Protein AF-A0A944DYR4-F1 (afdb_monomer_lite)

Sequence (163 aa):
MTDPGNTTANAVGADRSLGQLVASATAEMSALMHDEIALAKAQLRRDVKKAGIGSGAFAAAGAVLLFSLPMLSFALAYGFQAWTDWHLSVCFLLSFAVNVAVAGLLGLIGLFFVKKAKKGKGPQKAVASAKETAAVLQNAKPHPRRPARPELPAGSREDRVPV

Structure (mmCIF, N/CA/C/O backbone):
data_AF-A0A944DYR4-F1
#
_entry.id   AF-A0A944DYR4-F1
#
loop_
_atom_site.group_PDB
_atom_site.id
_atom_site.type_symbol
_atom_site.label_atom_id
_atom_site.label_alt_id
_atom_site.label_comp_id
_atom_site.label_asym_id
_atom_site.label_entity_id
_atom_site.label_seq_id
_atom_site.pdbx_PDB_ins_code
_atom_site.Cartn_x
_atom_site.Cartn_y
_atom_site.Cartn_z
_atom_site.occupancy
_atom_site.B_iso_or_equiv
_atom_site.auth_seq_id
_atom_site.auth_comp_id
_atom_site.auth_asym_id
_atom_site.auth_atom_id
_atom_site.pdbx_PDB_model_num
ATOM 1 N N . MET A 1 1 ? -13.896 -9.755 82.750 1.00 49.91 1 MET A N 1
ATOM 2 C CA . MET A 1 1 ? -14.584 -8.621 82.103 1.00 49.91 1 MET A CA 1
ATOM 3 C C . MET A 1 1 ? -14.330 -8.765 80.610 1.00 49.91 1 MET A C 1
ATOM 5 O O . MET A 1 1 ? -13.262 -8.403 80.140 1.00 49.91 1 MET A O 1
ATOM 9 N N . THR A 1 2 ? -15.216 -9.477 79.922 1.00 57.59 2 THR A N 1
ATOM 10 C CA . THR A 1 2 ? -15.122 -9.790 78.490 1.00 57.59 2 THR A CA 1
ATOM 11 C C . THR A 1 2 ? -15.678 -8.596 77.732 1.00 57.59 2 THR A C 1
ATOM 13 O O . THR A 1 2 ? -16.788 -8.181 78.049 1.00 57.59 2 THR A O 1
ATOM 16 N N . ASP A 1 3 ? -14.929 -8.038 76.786 1.00 58.97 3 ASP A N 1
ATOM 17 C CA . ASP A 1 3 ? -15.468 -7.090 75.809 1.00 58.97 3 ASP A CA 1
ATOM 18 C C . ASP A 1 3 ? -15.956 -7.886 74.584 1.00 58.97 3 ASP A C 1
ATOM 20 O O . ASP A 1 3 ? -15.137 -8.495 73.890 1.00 58.97 3 ASP A O 1
ATOM 24 N N . PRO A 1 4 ? -17.273 -7.974 74.325 1.00 58.19 4 PRO A N 1
ATOM 25 C CA . PRO A 1 4 ? -17.829 -8.577 73.126 1.00 58.19 4 PRO A CA 1
ATOM 26 C C . PRO A 1 4 ? -18.117 -7.464 72.108 1.00 58.19 4 PRO A C 1
ATOM 28 O O . PRO A 1 4 ? -19.268 -7.136 71.839 1.00 58.19 4 PRO A O 1
ATOM 31 N N . GLY A 1 5 ? -17.062 -6.841 71.578 1.00 53.44 5 GLY A N 1
ATOM 32 C CA . GLY A 1 5 ? -17.176 -5.689 70.676 1.00 53.44 5 GLY A CA 1
ATOM 33 C C . GLY A 1 5 ? -16.933 -5.960 69.188 1.00 53.44 5 GLY A C 1
ATOM 34 O O . GLY A 1 5 ? -17.130 -5.053 68.387 1.00 53.44 5 GLY A O 1
ATOM 35 N N . ASN A 1 6 ? -16.511 -7.165 68.774 1.00 56.12 6 ASN A N 1
ATOM 36 C CA . ASN A 1 6 ? -15.995 -7.369 67.405 1.00 56.12 6 ASN A CA 1
ATOM 37 C C . ASN A 1 6 ? -16.679 -8.473 66.572 1.00 56.12 6 ASN A C 1
ATOM 39 O O . ASN A 1 6 ? -16.097 -8.998 65.625 1.00 56.12 6 ASN A O 1
ATOM 43 N N . THR A 1 7 ? -17.919 -8.850 66.885 1.00 53.69 7 THR A N 1
ATOM 44 C CA . THR A 1 7 ? -18.657 -9.869 66.102 1.00 53.69 7 THR A CA 1
ATOM 45 C C . THR A 1 7 ? -19.572 -9.270 65.022 1.00 53.69 7 THR A C 1
ATOM 47 O O . THR A 1 7 ? -20.198 -10.000 64.257 1.00 53.69 7 THR A O 1
ATOM 50 N N . THR A 1 8 ? -19.622 -7.945 64.877 1.00 50.66 8 THR A N 1
ATOM 51 C CA . THR A 1 8 ? -20.472 -7.243 63.892 1.00 50.66 8 THR A CA 1
ATOM 52 C C . THR A 1 8 ? -19.879 -7.148 62.483 1.00 50.66 8 THR A C 1
ATOM 54 O O . THR A 1 8 ? -20.486 -6.534 61.611 1.00 50.66 8 THR A O 1
ATOM 57 N N . ALA A 1 9 ? -18.752 -7.809 62.200 1.00 54.69 9 ALA A N 1
ATOM 58 C CA . ALA A 1 9 ? -18.235 -7.913 60.834 1.00 54.69 9 ALA A CA 1
ATOM 59 C C . ALA A 1 9 ? -19.002 -8.929 59.955 1.00 54.69 9 ALA A C 1
ATOM 61 O O . ALA A 1 9 ? -18.845 -8.905 58.739 1.00 54.69 9 ALA A O 1
ATOM 62 N N . ASN A 1 10 ? -19.849 -9.803 60.525 1.00 53.88 10 ASN A N 1
ATOM 63 C CA . ASN A 1 10 ? -20.469 -10.916 59.783 1.00 53.88 10 ASN A CA 1
ATOM 64 C C . ASN A 1 10 ? -21.987 -11.081 60.006 1.00 53.88 10 ASN A C 1
ATOM 66 O O . ASN A 1 10 ? -22.492 -12.197 60.050 1.00 53.88 10 ASN A O 1
ATOM 70 N N . ALA A 1 11 ? -22.737 -9.979 60.090 1.00 50.09 11 ALA A N 1
ATOM 71 C CA . ALA A 1 11 ? -24.204 -9.986 59.954 1.00 50.09 11 ALA A CA 1
ATOM 72 C C . ALA A 1 11 ? -24.672 -9.483 58.567 1.00 50.09 11 ALA A C 1
ATOM 74 O O . ALA A 1 11 ? -25.806 -9.047 58.396 1.00 50.09 11 ALA A O 1
ATOM 75 N N . VAL A 1 12 ? -23.808 -9.547 57.546 1.00 55.47 12 VAL A N 1
ATOM 76 C CA . VAL A 1 12 ? -24.086 -9.112 56.157 1.00 55.47 12 VAL A CA 1
ATOM 77 C C . VAL A 1 12 ? -24.742 -10.247 55.345 1.00 55.47 12 VAL A C 1
ATOM 79 O O . VAL A 1 12 ? -24.371 -10.519 54.210 1.00 55.47 12 VAL A O 1
ATOM 82 N N . GLY A 1 13 ? -25.694 -10.971 55.940 1.00 56.72 13 GLY A N 1
ATOM 83 C CA . GLY A 1 13 ? -26.252 -12.193 55.339 1.00 56.72 13 GLY A CA 1
ATOM 84 C C . GLY A 1 13 ? -27.765 -12.225 55.136 1.00 56.72 13 GLY A C 1
ATOM 85 O O . GLY A 1 13 ? -28.219 -12.903 54.222 1.00 56.72 13 GLY A O 1
ATOM 86 N N . ALA A 1 14 ? -28.555 -11.515 55.946 1.00 56.06 14 ALA A N 1
ATOM 87 C CA . ALA A 1 14 ? -29.979 -11.851 56.075 1.00 56.06 14 ALA A CA 1
ATOM 88 C C . ALA A 1 14 ? -30.981 -10.900 55.389 1.00 56.06 14 ALA A C 1
ATOM 90 O O . ALA A 1 14 ? -32.132 -11.288 55.252 1.00 56.06 14 ALA A O 1
ATOM 91 N N . ASP A 1 15 ? -30.586 -9.714 54.904 1.00 56.03 15 ASP A N 1
ATOM 92 C CA . ASP A 1 15 ? -31.573 -8.722 54.417 1.00 56.03 15 ASP A CA 1
ATOM 93 C C . ASP A 1 15 ? -31.085 -7.851 53.246 1.00 56.03 15 ASP A C 1
ATOM 95 O O . ASP A 1 15 ? -31.431 -6.677 53.100 1.00 56.03 15 ASP A O 1
ATOM 99 N N . ARG A 1 16 ? -30.247 -8.403 52.360 1.00 59.44 16 ARG A N 1
ATOM 100 C CA . ARG A 1 16 ? -29.961 -7.705 51.101 1.00 59.44 16 ARG A CA 1
ATOM 101 C C . ARG A 1 16 ? -31.171 -7.914 50.186 1.00 59.44 16 ARG A C 1
ATOM 103 O O . ARG A 1 16 ? -31.392 -9.016 49.691 1.00 59.44 16 ARG A O 1
ATOM 110 N N . SER A 1 17 ? -31.989 -6.873 50.011 1.00 78.94 17 SER A N 1
ATOM 111 C CA . SER A 1 17 ? -33.206 -6.968 49.196 1.00 78.94 17 SER A CA 1
ATOM 112 C C . SER A 1 17 ? -32.868 -7.438 47.775 1.00 78.94 17 SER A C 1
ATOM 114 O O . SER A 1 17 ? -31.801 -7.117 47.244 1.00 78.94 17 SER A O 1
ATOM 116 N N . LEU A 1 18 ? -33.779 -8.168 47.121 1.00 79.38 18 LEU A N 1
ATOM 117 C CA . LEU A 1 18 ? -33.603 -8.605 45.725 1.00 79.38 18 LEU A CA 1
ATOM 118 C C . LEU A 1 18 ? -33.233 -7.436 44.794 1.00 79.38 18 LEU A C 1
ATOM 120 O O . LEU A 1 18 ? -32.440 -7.604 43.870 1.00 79.38 18 LEU A O 1
ATOM 124 N N . GLY A 1 19 ? -33.742 -6.234 45.085 1.00 81.69 19 GLY A N 1
ATOM 125 C CA . GLY A 1 19 ? -33.384 -5.012 44.369 1.00 81.69 19 GLY A CA 1
ATOM 126 C C . GLY A 1 19 ? -31.909 -4.626 44.516 1.00 81.69 19 GLY A C 1
ATOM 127 O O . GLY A 1 19 ? -31.302 -4.191 43.542 1.00 81.69 19 GLY A O 1
ATOM 128 N N . GLN A 1 20 ? -31.302 -4.830 45.687 1.00 82.50 20 GLN A N 1
ATOM 129 C CA . GLN A 1 20 ? -29.877 -4.571 45.897 1.00 82.50 20 GLN A CA 1
ATOM 130 C C . GLN A 1 20 ? -28.970 -5.623 45.246 1.00 82.50 20 GLN A C 1
ATOM 132 O O . GLN A 1 20 ? -27.922 -5.242 44.731 1.00 82.50 20 GLN A O 1
ATOM 137 N N . LEU A 1 21 ? -29.361 -6.906 45.204 1.00 84.94 21 LEU A N 1
ATOM 138 C CA . LEU A 1 21 ? -28.594 -7.932 44.473 1.00 84.94 21 LEU A CA 1
ATOM 139 C C . LEU A 1 21 ? -28.621 -7.695 42.960 1.00 84.94 21 LEU A C 1
ATOM 141 O O . LEU A 1 21 ? -27.598 -7.816 42.290 1.00 84.94 21 LEU A O 1
ATOM 145 N N . VAL A 1 22 ? -29.786 -7.339 42.414 1.00 86.06 22 VAL A N 1
ATOM 146 C CA . VAL A 1 22 ? -29.912 -7.006 40.990 1.00 86.06 22 VAL A CA 1
ATOM 147 C C . VAL A 1 22 ? -29.127 -5.734 40.668 1.00 86.06 22 VAL A C 1
ATOM 149 O O . VAL A 1 22 ? -28.430 -5.690 39.654 1.00 86.06 22 VAL A O 1
ATOM 152 N N . ALA A 1 23 ? -29.171 -4.721 41.539 1.00 86.88 23 ALA A N 1
ATOM 153 C CA . ALA A 1 23 ? -28.387 -3.501 41.367 1.00 86.88 23 ALA A CA 1
ATOM 154 C C . ALA A 1 23 ? -26.873 -3.770 41.390 1.00 86.88 23 ALA A C 1
ATOM 156 O O . ALA A 1 23 ? -26.164 -3.264 40.521 1.00 86.88 23 ALA A O 1
ATOM 157 N N . SER A 1 24 ? -26.374 -4.596 42.318 1.00 85.69 24 SER A N 1
ATOM 158 C CA . SER A 1 24 ? -24.947 -4.941 42.378 1.00 85.69 24 SER A CA 1
ATOM 159 C C . SER A 1 24 ? -24.505 -5.785 41.183 1.00 85.69 24 SER A C 1
ATOM 161 O O . SER A 1 24 ? -23.488 -5.477 40.571 1.00 85.69 24 SER A O 1
ATOM 163 N N . ALA A 1 25 ? -25.299 -6.784 40.781 1.00 87.81 25 ALA A N 1
ATOM 164 C CA . ALA A 1 25 ? -24.995 -7.609 39.611 1.00 87.81 25 ALA A CA 1
ATOM 165 C C . ALA A 1 25 ? -24.974 -6.780 38.314 1.00 87.81 25 ALA A C 1
ATOM 167 O O . ALA A 1 25 ? -24.095 -6.952 37.473 1.00 87.81 25 ALA A O 1
ATOM 168 N N . THR A 1 26 ? -25.906 -5.833 38.165 1.00 88.81 26 THR A N 1
ATOM 169 C CA . THR A 1 26 ? -25.923 -4.908 37.019 1.00 88.81 26 THR A CA 1
ATOM 170 C C . THR A 1 26 ? -24.697 -3.992 37.039 1.00 88.81 26 THR A C 1
ATOM 172 O O . THR A 1 26 ? -24.092 -3.760 35.994 1.00 88.81 26 THR A O 1
ATOM 175 N N . ALA A 1 27 ? -24.287 -3.503 38.214 1.00 89.00 27 ALA A N 1
ATOM 176 C CA . ALA A 1 27 ? -23.092 -2.676 38.354 1.00 89.00 27 ALA A CA 1
ATOM 177 C C . ALA A 1 27 ? -21.806 -3.436 37.970 1.00 89.00 27 ALA A C 1
ATOM 179 O O . ALA A 1 27 ? -20.981 -2.888 37.241 1.00 89.00 27 ALA A O 1
ATOM 180 N N . GLU A 1 28 ? -21.664 -4.701 38.377 1.00 89.06 28 GLU A N 1
ATOM 181 C CA . GLU A 1 28 ? -20.527 -5.556 37.998 1.00 89.06 28 GLU A CA 1
ATOM 182 C C . GLU A 1 28 ? -20.494 -5.847 36.492 1.00 89.06 28 GLU A C 1
ATOM 184 O O . GLU A 1 28 ? -19.440 -5.731 35.865 1.00 89.06 28 GLU A O 1
ATOM 189 N N . MET A 1 29 ? -21.645 -6.131 35.871 1.00 89.44 29 MET A N 1
ATOM 190 C CA . MET A 1 29 ? -21.727 -6.276 34.410 1.00 89.44 29 MET A CA 1
ATOM 191 C C . MET A 1 29 ? -21.346 -4.981 33.684 1.00 89.44 29 MET A C 1
ATOM 193 O O . MET A 1 29 ? -20.670 -5.019 32.655 1.00 89.44 29 MET A O 1
ATOM 197 N N . SER A 1 30 ? -21.756 -3.827 34.220 1.00 91.44 30 SER A N 1
ATOM 198 C CA . SER A 1 30 ? -21.403 -2.519 33.664 1.00 91.44 30 SER A CA 1
ATOM 199 C C . SER A 1 30 ? -19.900 -2.246 33.759 1.00 91.44 30 SER A C 1
ATOM 201 O O . SER A 1 30 ? -19.330 -1.686 32.821 1.00 91.44 30 SER A O 1
ATOM 203 N N . ALA A 1 31 ? -19.260 -2.662 34.855 1.00 90.88 31 ALA A N 1
ATOM 204 C CA . ALA A 1 31 ? -17.813 -2.577 35.027 1.00 90.88 31 ALA A CA 1
ATOM 205 C C . ALA A 1 31 ? -17.076 -3.483 34.025 1.00 90.88 31 ALA A C 1
ATOM 207 O O . ALA A 1 31 ? -16.181 -3.014 33.325 1.00 90.88 31 ALA A O 1
ATOM 208 N N . LEU A 1 32 ? -17.523 -4.733 33.860 1.00 92.12 32 LEU A N 1
ATOM 209 C CA . LEU A 1 32 ? -16.936 -5.685 32.910 1.00 92.12 32 LEU A CA 1
ATOM 210 C C . LEU A 1 32 ? -17.023 -5.188 31.457 1.00 92.12 32 LEU A C 1
ATOM 212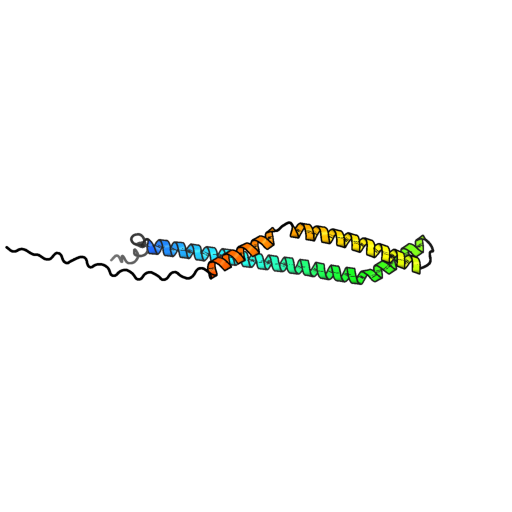 O O . LEU A 1 32 ? -16.055 -5.252 30.704 1.00 92.12 32 LEU A O 1
ATOM 216 N N . MET A 1 33 ? -18.180 -4.641 31.066 1.00 93.56 33 MET A N 1
ATOM 217 C CA . MET A 1 33 ? -18.373 -4.026 29.748 1.00 93.56 33 MET A CA 1
ATOM 218 C C . MET A 1 33 ? -17.419 -2.848 29.524 1.00 93.56 33 MET A C 1
ATOM 220 O O . MET A 1 33 ? -16.898 -2.678 28.422 1.00 93.56 33 MET A O 1
ATOM 224 N N . HIS A 1 34 ? -17.183 -2.026 30.550 1.00 94.69 34 HIS A N 1
ATOM 225 C CA . HIS A 1 34 ? -16.259 -0.899 30.445 1.00 94.69 34 HIS A CA 1
ATOM 226 C C . HIS A 1 34 ? -14.820 -1.368 30.200 1.00 94.69 34 HIS A C 1
ATOM 228 O O . HIS A 1 34 ? -14.133 -0.806 29.342 1.00 94.69 34 HIS A O 1
ATOM 234 N N . ASP A 1 35 ? -14.399 -2.429 30.888 1.00 94.44 35 ASP A N 1
ATOM 235 C CA . ASP A 1 35 ? -13.078 -3.033 30.724 1.00 94.44 35 ASP A CA 1
ATOM 236 C C . ASP A 1 35 ? -12.902 -3.676 29.345 1.00 94.44 35 ASP A C 1
ATOM 238 O O . ASP A 1 35 ? -11.884 -3.448 28.688 1.00 94.44 35 ASP A O 1
ATOM 242 N N . GLU A 1 36 ? -13.913 -4.382 28.837 1.00 92.75 36 GLU A N 1
ATOM 243 C CA . GLU A 1 36 ? -13.865 -4.983 27.500 1.00 92.75 36 GLU A CA 1
ATOM 244 C C . GLU A 1 36 ? -13.765 -3.903 26.408 1.00 92.75 36 GLU A C 1
ATOM 246 O O . GLU A 1 36 ? -12.982 -4.013 25.459 1.00 92.75 36 GLU A O 1
ATOM 251 N N . ILE A 1 37 ? -14.489 -2.789 26.571 1.00 94.12 37 ILE A N 1
ATOM 252 C CA . ILE A 1 37 ? -14.385 -1.620 25.685 1.00 94.12 37 ILE A CA 1
ATOM 253 C C . ILE A 1 37 ? -12.996 -0.979 25.792 1.00 94.12 37 ILE A C 1
ATOM 255 O O . ILE A 1 37 ? -12.427 -0.561 24.776 1.00 94.12 37 ILE A O 1
ATOM 259 N N . ALA A 1 38 ? -12.434 -0.872 26.997 1.00 94.94 38 ALA A N 1
ATOM 260 C CA . ALA A 1 38 ? -11.097 -0.326 27.207 1.00 94.94 38 ALA A CA 1
ATOM 261 C C . ALA A 1 38 ? -10.029 -1.202 26.532 1.00 94.94 38 ALA A C 1
ATOM 263 O O . ALA A 1 38 ? -9.149 -0.676 25.836 1.00 94.94 38 ALA A O 1
ATOM 264 N N . LEU A 1 39 ? -10.155 -2.525 26.643 1.00 94.50 39 LEU A N 1
ATOM 265 C CA . LEU A 1 39 ? -9.290 -3.500 25.990 1.00 94.50 39 LEU A CA 1
ATOM 266 C C . LEU A 1 39 ? -9.414 -3.423 24.464 1.00 94.50 39 LEU A C 1
ATOM 268 O O . LEU A 1 39 ? -8.403 -3.284 23.769 1.00 94.50 39 LEU A O 1
ATOM 272 N N . ALA A 1 40 ? -10.641 -3.428 23.937 1.00 93.44 40 ALA A N 1
ATOM 273 C CA . ALA A 1 40 ? -10.914 -3.304 22.508 1.00 93.44 40 ALA A CA 1
ATOM 274 C C . ALA A 1 40 ? -10.358 -1.989 21.947 1.00 93.44 40 ALA A C 1
ATOM 276 O O . ALA A 1 40 ? -9.753 -1.967 20.874 1.00 93.44 40 ALA A O 1
ATOM 277 N N . LYS A 1 41 ? -10.469 -0.885 22.697 1.00 94.56 41 LYS A N 1
ATOM 278 C CA . LYS A 1 41 ? -9.863 0.403 22.333 1.00 94.56 41 LYS A CA 1
ATOM 279 C C . LYS A 1 41 ? -8.336 0.320 22.316 1.00 94.56 41 LYS A C 1
ATOM 281 O O . LYS A 1 41 ? -7.713 0.863 21.403 1.00 94.56 41 LYS A O 1
ATOM 286 N N . ALA A 1 42 ? -7.715 -0.352 23.284 1.00 95.81 42 ALA A N 1
ATOM 287 C CA . ALA A 1 42 ? -6.269 -0.560 23.301 1.00 95.81 42 ALA A CA 1
ATOM 288 C C . ALA A 1 42 ? -5.802 -1.435 22.124 1.00 95.81 42 ALA A C 1
ATOM 290 O O . ALA A 1 42 ? -4.784 -1.136 21.495 1.00 95.81 42 ALA A O 1
ATOM 291 N N . GLN A 1 43 ? -6.552 -2.484 21.781 1.00 94.38 43 GLN A N 1
ATOM 292 C CA . GLN A 1 43 ? -6.289 -3.317 20.610 1.00 94.38 43 GLN A CA 1
ATOM 293 C C . GLN A 1 43 ? -6.432 -2.523 19.313 1.00 94.38 43 GLN A C 1
ATOM 295 O O . GLN A 1 43 ? -5.481 -2.477 18.539 1.00 94.38 43 GLN A O 1
ATOM 300 N N . LEU A 1 44 ? -7.526 -1.781 19.142 1.00 95.19 44 LEU A N 1
ATOM 301 C CA . LEU A 1 44 ? -7.734 -0.922 17.981 1.00 95.19 44 LEU A CA 1
ATOM 302 C C . LEU A 1 44 ? -6.609 0.108 17.822 1.00 95.19 44 LEU A C 1
ATOM 304 O O . LEU A 1 44 ? -6.111 0.310 16.721 1.00 95.19 44 LEU A O 1
ATOM 308 N N . ARG A 1 45 ? -6.151 0.740 18.911 1.00 95.06 45 ARG A N 1
ATOM 309 C CA . ARG A 1 45 ? -5.005 1.666 18.866 1.00 95.06 45 ARG A CA 1
ATOM 310 C C . ARG A 1 45 ? -3.722 0.973 18.405 1.00 95.06 45 ARG A C 1
ATOM 312 O O . ARG A 1 45 ? -2.972 1.555 17.622 1.00 95.06 45 ARG A O 1
ATOM 319 N N . ARG A 1 46 ? -3.462 -0.253 18.873 1.00 93.88 46 ARG A N 1
ATOM 320 C CA . ARG A 1 46 ? -2.310 -1.058 18.431 1.00 93.88 46 ARG A CA 1
ATOM 321 C C . ARG A 1 46 ? -2.427 -1.419 16.954 1.00 93.88 46 ARG A C 1
ATOM 323 O O . ARG A 1 46 ? -1.444 -1.267 16.232 1.00 93.88 46 ARG A O 1
ATOM 330 N N . ASP A 1 47 ? -3.609 -1.821 16.506 1.00 93.31 47 ASP A N 1
ATOM 331 C CA . ASP A 1 47 ? -3.871 -2.183 15.114 1.00 93.31 47 ASP A CA 1
ATOM 332 C C . ASP A 1 47 ? -3.736 -0.974 14.188 1.00 93.31 47 ASP A C 1
ATOM 334 O O . ASP A 1 47 ? -3.038 -1.056 13.183 1.00 93.31 47 ASP A O 1
ATOM 338 N N . VAL A 1 48 ? -4.286 0.184 14.567 1.00 95.31 48 VAL A N 1
ATOM 339 C CA . VAL A 1 48 ? -4.130 1.447 13.828 1.00 95.31 48 VAL A CA 1
ATOM 340 C C . VAL A 1 48 ? -2.667 1.872 13.762 1.00 95.31 48 VAL A C 1
ATOM 342 O O . VAL A 1 48 ? -2.201 2.268 12.699 1.00 95.31 48 VAL A O 1
ATOM 345 N N . LYS A 1 49 ? -1.907 1.761 14.859 1.00 95.12 49 LYS A N 1
ATOM 346 C CA . LYS A 1 49 ? -0.474 2.091 14.854 1.00 95.12 49 LYS A CA 1
ATOM 347 C C . LYS A 1 49 ? 0.308 1.170 13.917 1.00 95.12 49 LYS A C 1
ATOM 349 O O . LYS A 1 49 ? 1.111 1.653 13.123 1.00 95.12 49 LYS A O 1
ATOM 354 N N . LYS A 1 50 ? 0.069 -0.143 13.986 1.00 93.31 50 LYS A N 1
ATOM 355 C CA . LYS A 1 50 ? 0.713 -1.131 13.105 1.00 93.31 50 LYS A CA 1
ATOM 356 C C . LYS A 1 50 ? 0.342 -0.899 11.643 1.00 93.31 50 LYS A C 1
ATOM 358 O O . LYS A 1 50 ? 1.232 -0.847 10.798 1.00 93.31 50 LYS A O 1
ATOM 363 N N . ALA A 1 51 ? -0.945 -0.709 11.361 1.00 93.38 51 ALA A N 1
ATOM 364 C CA . ALA A 1 51 ? -1.442 -0.400 10.028 1.00 93.38 51 ALA A CA 1
ATOM 365 C C . ALA A 1 51 ? -0.832 0.903 9.500 1.00 93.38 51 ALA A C 1
ATOM 367 O O . ALA A 1 51 ? -0.360 0.916 8.373 1.00 93.38 51 ALA A O 1
ATOM 368 N N . GLY A 1 52 ? -0.760 1.950 10.327 1.00 93.75 52 GLY A N 1
ATOM 369 C CA . GLY A 1 52 ? -0.178 3.245 9.975 1.00 93.75 52 GLY A CA 1
ATOM 370 C C . GLY A 1 52 ? 1.309 3.164 9.631 1.00 93.75 52 GLY A C 1
ATOM 371 O O . GLY A 1 52 ? 1.726 3.700 8.606 1.00 93.75 52 GLY A O 1
ATOM 372 N N . ILE A 1 53 ? 2.104 2.446 10.434 1.00 95.00 53 ILE A N 1
ATOM 373 C CA . ILE A 1 53 ? 3.529 2.210 10.145 1.00 95.00 53 ILE A CA 1
ATOM 374 C C . ILE A 1 53 ? 3.678 1.411 8.847 1.00 95.00 53 ILE A C 1
ATOM 376 O O . ILE A 1 53 ? 4.454 1.800 7.976 1.00 95.00 53 ILE A O 1
ATOM 380 N N . GLY A 1 54 ? 2.905 0.332 8.690 1.00 91.25 54 GLY A N 1
ATOM 381 C CA . GLY A 1 54 ? 2.932 -0.498 7.487 1.00 91.25 54 GLY A CA 1
ATOM 382 C C . GLY A 1 54 ? 2.561 0.286 6.227 1.00 91.25 54 GLY A C 1
ATOM 383 O O . GLY A 1 54 ? 3.296 0.251 5.243 1.00 91.25 54 GLY A O 1
ATOM 384 N N . SER A 1 55 ? 1.468 1.053 6.264 1.00 93.69 55 SER A N 1
ATOM 385 C CA . SER A 1 55 ? 1.038 1.890 5.140 1.00 93.69 55 SER A CA 1
ATOM 386 C C . SER A 1 55 ? 2.022 3.018 4.841 1.00 93.69 55 SER A C 1
ATOM 388 O O . SER A 1 55 ? 2.260 3.317 3.675 1.00 93.69 55 SER A O 1
ATOM 390 N N . GLY A 1 56 ? 2.621 3.621 5.874 1.00 95.75 56 GLY A N 1
ATOM 391 C CA . GLY A 1 56 ? 3.629 4.668 5.716 1.00 95.75 56 GLY A CA 1
ATOM 392 C C . GLY A 1 56 ? 4.897 4.144 5.045 1.00 95.75 56 GLY A C 1
ATOM 393 O O . GLY A 1 56 ? 5.371 4.739 4.081 1.00 95.75 56 GLY A O 1
ATOM 394 N N . ALA A 1 57 ? 5.400 2.989 5.489 1.00 96.00 57 ALA A N 1
ATOM 395 C CA . ALA A 1 57 ? 6.548 2.331 4.871 1.00 96.00 57 ALA A CA 1
ATOM 396 C C . ALA A 1 57 ? 6.266 1.938 3.412 1.00 96.00 57 ALA A C 1
ATOM 398 O O . ALA A 1 57 ? 7.105 2.167 2.545 1.00 96.00 57 ALA A O 1
ATOM 399 N N . PHE A 1 58 ? 5.070 1.418 3.115 1.00 94.00 58 PHE A N 1
ATOM 400 C CA . PHE A 1 58 ? 4.661 1.115 1.740 1.00 94.00 58 PHE A CA 1
ATOM 401 C C . PHE A 1 58 ? 4.577 2.363 0.855 1.00 94.00 58 PHE A C 1
ATOM 403 O O . PHE A 1 58 ? 5.009 2.319 -0.295 1.00 94.00 58 PHE A O 1
ATOM 410 N N . ALA A 1 59 ? 4.058 3.478 1.374 1.00 96.75 59 ALA A N 1
ATOM 411 C CA . ALA A 1 59 ? 4.021 4.740 0.642 1.00 96.75 59 ALA A CA 1
ATOM 412 C C . ALA A 1 59 ? 5.436 5.264 0.349 1.00 96.75 59 ALA A C 1
ATOM 414 O O . ALA A 1 59 ? 5.724 5.646 -0.784 1.00 96.75 59 ALA A O 1
ATOM 415 N N . ALA A 1 60 ? 6.337 5.217 1.336 1.00 97.62 60 ALA A N 1
ATOM 416 C CA . ALA A 1 60 ? 7.737 5.598 1.158 1.00 97.62 60 ALA A CA 1
ATOM 417 C C . ALA A 1 60 ? 8.454 4.695 0.140 1.00 97.62 60 ALA A C 1
ATOM 419 O O . ALA A 1 60 ? 9.121 5.199 -0.760 1.00 97.62 60 ALA A O 1
ATOM 420 N N . ALA A 1 61 ? 8.265 3.375 0.221 1.00 96.50 61 ALA A N 1
ATOM 421 C CA . ALA A 1 61 ? 8.808 2.429 -0.752 1.00 96.50 61 ALA A CA 1
ATOM 422 C C . ALA A 1 61 ? 8.277 2.697 -2.170 1.00 96.50 61 ALA A C 1
ATOM 424 O O . ALA A 1 61 ? 9.050 2.714 -3.125 1.00 96.50 61 ALA A O 1
ATOM 425 N N . GLY A 1 62 ? 6.975 2.971 -2.305 1.00 95.69 62 GLY A N 1
ATOM 426 C CA . GLY A 1 62 ? 6.365 3.367 -3.574 1.00 95.69 62 GLY A CA 1
ATOM 427 C C . GLY A 1 62 ? 6.965 4.655 -4.139 1.00 95.69 62 GLY A C 1
ATOM 428 O O . GLY A 1 62 ? 7.257 4.716 -5.330 1.00 95.69 62 GLY A O 1
ATOM 429 N N . ALA A 1 63 ? 7.216 5.656 -3.292 1.00 97.75 63 ALA A N 1
ATOM 430 C CA . ALA A 1 63 ? 7.877 6.892 -3.700 1.00 97.75 63 ALA A CA 1
ATOM 431 C C . ALA A 1 63 ? 9.317 6.638 -4.169 1.00 97.75 63 ALA A C 1
ATOM 433 O O . ALA A 1 63 ? 9.687 7.082 -5.251 1.00 97.75 63 ALA A O 1
ATOM 434 N N . VAL A 1 64 ? 10.115 5.880 -3.412 1.00 97.94 64 VAL A N 1
ATOM 435 C CA . VAL A 1 64 ? 11.490 5.521 -3.805 1.00 97.94 64 VAL A CA 1
ATOM 436 C C . VAL A 1 64 ? 11.501 4.781 -5.144 1.00 97.94 64 VAL A C 1
ATOM 438 O O . VAL A 1 64 ? 12.280 5.138 -6.025 1.00 97.94 64 VAL A O 1
ATOM 441 N N . LEU A 1 65 ? 10.604 3.809 -5.340 1.00 95.62 65 LEU A N 1
ATOM 442 C CA . LEU A 1 65 ? 10.468 3.106 -6.617 1.00 95.62 65 LEU A CA 1
ATOM 443 C C . LEU A 1 65 ? 10.107 4.068 -7.755 1.00 95.62 65 LEU A C 1
ATOM 445 O O . LEU A 1 65 ? 10.745 4.021 -8.804 1.00 95.62 65 LEU A O 1
ATOM 449 N N . LEU A 1 66 ? 9.159 4.983 -7.537 1.00 95.12 66 LEU A N 1
ATOM 450 C CA . LEU A 1 66 ? 8.768 5.995 -8.521 1.00 95.12 66 LEU A CA 1
ATOM 451 C C . LEU A 1 66 ? 9.949 6.897 -8.917 1.00 95.12 66 LEU A C 1
ATOM 453 O O . LEU A 1 66 ? 10.198 7.088 -10.106 1.00 95.12 66 LEU A O 1
ATOM 457 N N . PHE A 1 67 ? 10.714 7.396 -7.942 1.00 96.75 67 PHE A N 1
ATOM 458 C CA . PHE A 1 67 ? 11.909 8.210 -8.193 1.00 96.75 67 PHE A CA 1
ATOM 459 C C . PHE A 1 67 ? 13.065 7.415 -8.819 1.00 96.75 67 PHE A C 1
ATOM 461 O O . PHE A 1 67 ? 13.919 8.006 -9.473 1.00 96.75 67 PHE A O 1
ATOM 468 N N . SER A 1 68 ? 13.090 6.088 -8.668 1.00 96.75 68 SER A N 1
ATOM 469 C CA . SER A 1 68 ? 14.100 5.222 -9.290 1.00 96.75 68 SER A CA 1
ATOM 470 C C . SER A 1 68 ? 13.813 4.872 -10.759 1.00 96.75 68 SER A C 1
ATOM 472 O O . SER A 1 68 ? 14.730 4.457 -11.467 1.00 96.75 68 SER A O 1
ATOM 474 N N . LEU A 1 69 ? 12.580 5.069 -11.255 1.00 95.25 69 LEU A N 1
ATOM 475 C CA . LEU A 1 69 ? 12.189 4.715 -12.631 1.00 95.25 69 LEU A CA 1
ATOM 476 C C . LEU A 1 69 ? 13.051 5.367 -13.728 1.00 95.25 69 LEU A C 1
ATOM 478 O O . LEU A 1 69 ? 13.396 4.664 -14.684 1.00 95.25 69 LEU A O 1
ATOM 482 N N . PRO A 1 70 ? 13.444 6.656 -13.638 1.00 94.44 70 PRO A N 1
ATOM 483 C CA . PRO A 1 70 ? 14.360 7.241 -14.612 1.00 94.44 70 PRO A CA 1
ATOM 484 C C . PRO A 1 70 ? 15.703 6.509 -14.621 1.00 94.44 70 PRO A C 1
ATOM 486 O O . PRO A 1 70 ? 16.183 6.134 -15.687 1.00 94.44 70 PRO A O 1
ATOM 489 N N . MET A 1 71 ? 16.267 6.218 -13.443 1.00 97.00 71 MET A N 1
ATOM 490 C CA . MET A 1 71 ? 17.542 5.504 -13.318 1.00 97.00 71 MET A CA 1
ATOM 491 C C . MET A 1 71 ? 17.459 4.083 -13.893 1.00 97.00 71 MET A C 1
ATOM 493 O O . MET A 1 71 ? 18.348 3.662 -14.631 1.00 97.00 71 MET A O 1
ATOM 497 N N . LEU A 1 72 ? 16.363 3.367 -13.624 1.00 96.88 72 LEU A N 1
ATOM 498 C CA . LEU A 1 72 ? 16.097 2.054 -14.215 1.00 96.88 72 LEU A CA 1
ATOM 499 C C . LEU A 1 72 ? 15.980 2.132 -15.744 1.00 96.88 72 LEU A C 1
ATOM 501 O O . LEU A 1 72 ? 16.488 1.262 -16.446 1.00 96.88 72 LEU A O 1
ATOM 505 N N . SER A 1 73 ? 15.354 3.187 -16.269 1.00 95.31 73 SER A N 1
ATOM 506 C CA . SER A 1 73 ? 15.229 3.408 -17.714 1.00 95.31 73 SER A CA 1
ATOM 507 C C . SER A 1 73 ? 16.588 3.634 -18.377 1.00 95.31 73 SER A C 1
ATOM 509 O O . SER A 1 73 ? 16.847 3.043 -19.422 1.00 95.31 73 SER A O 1
ATOM 511 N N . PHE A 1 74 ? 17.477 4.421 -17.759 1.00 95.81 74 PHE A N 1
ATOM 512 C CA . PHE A 1 74 ? 18.861 4.571 -18.225 1.00 95.81 74 PHE A CA 1
ATOM 513 C C . PHE A 1 74 ? 19.606 3.233 -18.200 1.00 95.81 74 PHE A C 1
ATOM 515 O O . PHE A 1 74 ? 20.223 2.863 -19.196 1.00 95.81 74 PHE A O 1
ATOM 522 N N . ALA A 1 75 ? 19.520 2.488 -17.096 1.00 96.31 75 ALA A N 1
ATOM 523 C CA . ALA A 1 75 ? 20.190 1.197 -16.958 1.00 96.31 75 ALA A CA 1
ATOM 524 C C . ALA A 1 75 ? 19.748 0.192 -18.035 1.00 96.31 75 ALA A C 1
ATOM 526 O O . ALA A 1 75 ? 20.590 -0.452 -18.659 1.00 96.31 75 ALA A O 1
ATOM 527 N N . LEU A 1 76 ? 18.441 0.096 -18.301 1.00 96.44 76 LEU A N 1
ATOM 528 C CA . LEU A 1 76 ? 17.901 -0.754 -19.365 1.00 96.44 76 LEU A CA 1
ATOM 529 C C . LEU A 1 76 ? 18.335 -0.281 -20.755 1.00 96.44 76 LEU A C 1
ATOM 531 O O . LEU A 1 76 ? 18.746 -1.104 -21.569 1.00 96.44 76 LEU A O 1
ATOM 535 N N . ALA A 1 77 ? 18.300 1.028 -21.021 1.00 95.38 77 ALA A N 1
ATOM 536 C CA . ALA A 1 77 ? 18.664 1.566 -22.326 1.00 95.38 77 ALA A CA 1
ATOM 537 C C . ALA A 1 77 ? 20.133 1.271 -22.660 1.00 95.38 77 ALA A C 1
ATOM 539 O O . ALA A 1 77 ? 20.418 0.757 -23.740 1.00 95.38 77 ALA A O 1
ATOM 540 N N . TYR A 1 78 ? 21.052 1.509 -21.718 1.00 95.56 78 TYR A N 1
ATOM 541 C CA . TYR A 1 78 ? 22.464 1.153 -21.889 1.00 95.56 78 TYR A CA 1
ATOM 542 C C . TYR A 1 78 ? 22.688 -0.364 -21.945 1.00 95.56 78 TYR A C 1
ATOM 544 O O . TYR A 1 78 ? 23.548 -0.820 -22.695 1.00 95.56 78 TYR A O 1
ATOM 552 N N . GLY A 1 79 ? 21.897 -1.155 -21.215 1.00 93.81 79 GLY A N 1
ATOM 553 C CA . GLY A 1 79 ? 21.939 -2.616 -21.301 1.00 93.81 79 GLY A CA 1
ATOM 554 C C . GLY A 1 79 ? 21.552 -3.138 -22.688 1.00 93.81 79 GLY A C 1
ATOM 555 O O . GLY A 1 79 ? 22.263 -3.962 -23.259 1.00 93.81 79 GLY A O 1
ATOM 556 N N . PHE A 1 80 ? 20.465 -2.625 -23.271 1.00 94.00 80 PHE A N 1
ATOM 557 C CA . PHE A 1 80 ? 20.050 -2.986 -24.630 1.00 94.00 80 PHE A CA 1
ATOM 558 C C . PHE A 1 80 ? 21.043 -2.510 -25.685 1.00 94.00 80 PHE A C 1
ATOM 560 O O . PHE A 1 80 ? 21.325 -3.246 -26.634 1.00 94.00 80 PHE A O 1
ATOM 567 N N . GLN A 1 81 ? 21.591 -1.307 -25.499 1.00 94.56 81 GLN A N 1
ATOM 568 C CA . GLN A 1 81 ? 22.627 -0.757 -26.362 1.00 94.56 81 GLN A CA 1
ATOM 569 C C . GLN A 1 81 ? 23.846 -1.682 -26.412 1.00 94.56 81 GLN A C 1
ATOM 571 O O . GLN A 1 81 ? 24.302 -2.016 -27.498 1.00 94.56 81 GLN A O 1
ATOM 576 N N . ALA A 1 82 ? 24.326 -2.145 -25.254 1.00 92.75 82 ALA A N 1
ATOM 577 C CA . ALA A 1 82 ? 25.500 -3.010 -25.158 1.00 92.75 82 ALA A CA 1
ATOM 578 C C . ALA A 1 82 ? 25.305 -4.401 -25.787 1.00 92.75 82 ALA A C 1
ATOM 580 O O . ALA A 1 82 ? 26.285 -5.059 -26.119 1.00 92.75 82 ALA A O 1
ATOM 581 N N . TRP A 1 83 ? 24.060 -4.868 -25.929 1.00 90.75 83 TRP A N 1
ATOM 582 C CA . TRP A 1 83 ? 23.765 -6.175 -26.523 1.00 90.75 83 TRP A CA 1
ATOM 583 C C . TRP A 1 83 ? 23.488 -6.117 -28.030 1.00 90.75 83 TRP A C 1
ATOM 585 O O . TRP A 1 83 ? 23.728 -7.096 -28.731 1.00 90.75 83 TRP A O 1
ATOM 595 N N . THR A 1 84 ? 22.963 -4.992 -28.522 1.00 89.00 84 THR A N 1
ATOM 596 C CA . THR A 1 84 ? 22.395 -4.898 -29.881 1.00 89.00 84 THR A CA 1
ATOM 597 C C . THR A 1 84 ? 23.115 -3.882 -30.775 1.00 89.00 84 THR A C 1
ATOM 599 O O . THR A 1 84 ? 22.867 -3.867 -31.977 1.00 89.00 84 THR A O 1
ATOM 602 N N . ASP A 1 85 ? 23.947 -2.994 -30.212 1.00 89.56 85 ASP A N 1
ATOM 603 C CA . ASP A 1 85 ? 24.574 -1.852 -30.909 1.00 89.56 85 ASP A CA 1
ATOM 604 C C . ASP A 1 85 ? 23.573 -0.962 -31.681 1.00 89.56 85 ASP A C 1
ATOM 606 O O . ASP A 1 85 ? 23.906 -0.281 -32.651 1.00 89.56 85 ASP A O 1
ATOM 610 N N . TRP A 1 86 ? 22.307 -0.959 -31.250 1.00 92.25 86 TRP A N 1
ATOM 611 C CA . TRP A 1 86 ? 21.235 -0.173 -31.862 1.00 92.25 86 TRP A CA 1
ATOM 612 C C . TRP A 1 86 ? 21.400 1.332 -31.645 1.00 92.25 86 TRP A C 1
ATOM 614 O O . TRP A 1 86 ? 22.328 1.799 -31.007 1.00 92.25 86 TRP A O 1
ATOM 624 N N . HIS A 1 87 ? 20.512 2.145 -32.214 1.00 93.62 87 HIS A N 1
ATOM 625 C CA . HIS A 1 87 ? 20.520 3.567 -31.893 1.00 93.62 87 HIS A CA 1
ATOM 626 C C . HIS A 1 87 ? 19.945 3.794 -30.485 1.00 93.62 87 HIS A C 1
ATOM 628 O O . HIS A 1 87 ? 18.878 3.265 -30.161 1.00 93.62 87 HIS A O 1
ATOM 634 N N . LEU A 1 88 ? 20.596 4.645 -29.683 1.00 92.25 88 LEU A N 1
ATOM 635 C CA . LEU A 1 88 ? 20.251 4.878 -28.272 1.00 92.25 88 LEU A CA 1
ATOM 636 C C . LEU A 1 88 ? 18.765 5.233 -28.073 1.00 92.25 88 LEU A C 1
ATOM 638 O O . LEU A 1 88 ? 18.135 4.812 -27.104 1.00 92.25 88 LEU A O 1
ATOM 642 N N . SER A 1 89 ? 18.176 5.973 -29.021 1.00 92.56 89 SER A N 1
ATOM 643 C CA . SER A 1 89 ? 16.755 6.347 -28.984 1.00 92.56 89 SER A CA 1
ATOM 644 C C . SER A 1 89 ? 15.810 5.141 -29.025 1.00 92.56 89 SER A C 1
ATOM 646 O O . SER A 1 89 ? 14.800 5.139 -28.321 1.00 92.56 89 SER A O 1
ATOM 648 N N . VAL A 1 90 ? 16.141 4.099 -29.794 1.00 94.25 90 VAL A N 1
ATOM 649 C CA . VAL A 1 90 ? 15.350 2.861 -29.875 1.00 94.25 90 VAL A CA 1
ATOM 650 C C . VAL A 1 90 ? 15.432 2.103 -28.551 1.00 94.25 90 VAL A C 1
ATOM 652 O O . VAL A 1 90 ? 14.414 1.632 -28.044 1.00 94.25 90 VAL A O 1
ATOM 655 N N . CYS A 1 91 ? 16.613 2.055 -27.933 1.00 94.56 91 CYS A N 1
ATOM 656 C CA . CYS A 1 91 ? 16.818 1.418 -26.632 1.00 94.56 91 CYS A CA 1
ATOM 657 C C . CYS A 1 91 ? 16.038 2.116 -25.504 1.00 94.56 91 CYS A C 1
ATOM 659 O O . CYS A 1 91 ? 15.458 1.441 -24.650 1.00 94.56 91 CYS A O 1
ATOM 661 N N . PHE A 1 92 ? 15.955 3.452 -25.512 1.00 94.88 92 PHE A N 1
ATOM 662 C CA . PHE A 1 92 ? 15.104 4.197 -24.575 1.00 94.88 92 PHE A CA 1
ATOM 663 C C . PHE A 1 92 ? 13.617 3.919 -24.787 1.00 94.88 92 PHE A C 1
ATOM 665 O O . PHE A 1 92 ? 12.895 3.711 -23.811 1.00 94.88 92 PHE A O 1
ATOM 672 N N . LEU A 1 93 ? 13.162 3.869 -26.043 1.00 95.31 93 LEU A N 1
ATOM 673 C CA . LEU A 1 93 ? 11.770 3.551 -26.364 1.00 95.31 93 LEU A CA 1
ATOM 674 C C . LEU A 1 93 ? 11.397 2.142 -25.877 1.00 95.31 93 LEU A C 1
ATOM 676 O O . LEU A 1 93 ? 10.339 1.949 -25.278 1.00 95.31 93 LEU A O 1
ATOM 680 N N . LEU A 1 94 ? 12.292 1.170 -26.069 1.00 95.00 94 LEU A N 1
ATOM 681 C CA . LEU A 1 94 ? 12.103 -0.200 -25.598 1.00 95.00 94 LEU A CA 1
ATOM 682 C C . LEU A 1 94 ? 12.100 -0.281 -24.065 1.00 95.00 94 LEU A C 1
ATOM 684 O O . LEU A 1 94 ? 11.234 -0.927 -23.482 1.00 95.00 94 LEU A O 1
ATOM 688 N N . SER A 1 95 ? 13.013 0.426 -23.399 1.00 95.31 95 SER A N 1
ATOM 689 C CA . SER A 1 95 ? 13.065 0.503 -21.932 1.00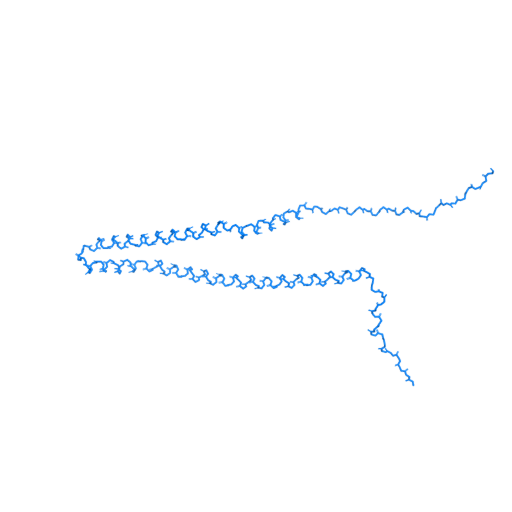 95.31 95 SER A CA 1
ATOM 690 C C . SER A 1 95 ? 11.791 1.108 -21.347 1.00 95.31 95 SER A C 1
ATOM 692 O O . SER A 1 95 ? 11.269 0.619 -20.343 1.00 95.31 95 SER A O 1
ATOM 694 N N . PHE A 1 96 ? 11.246 2.138 -21.996 1.00 95.75 96 PHE A N 1
ATOM 695 C CA . PHE A 1 96 ? 9.951 2.704 -21.637 1.00 95.75 96 PHE A CA 1
ATOM 696 C C . PHE A 1 96 ? 8.822 1.682 -21.824 1.00 95.75 96 PHE A C 1
ATOM 698 O O . PHE A 1 96 ? 8.031 1.480 -20.904 1.00 95.75 96 PHE A O 1
ATOM 705 N N . ALA A 1 97 ? 8.783 0.980 -22.960 1.00 96.62 97 ALA A N 1
ATOM 706 C CA . ALA A 1 97 ? 7.786 -0.058 -23.220 1.00 96.62 97 ALA A CA 1
ATOM 707 C C . ALA A 1 97 ? 7.826 -1.184 -22.169 1.00 96.62 97 ALA A C 1
ATOM 709 O O . ALA A 1 97 ? 6.776 -1.604 -21.679 1.00 96.62 97 ALA A O 1
ATOM 710 N N . VAL A 1 98 ? 9.021 -1.620 -21.755 1.00 96.69 98 VAL A N 1
ATOM 711 C CA . VAL A 1 98 ? 9.208 -2.604 -20.675 1.00 96.69 98 VAL A CA 1
ATOM 712 C C . VAL A 1 98 ? 8.656 -2.077 -19.349 1.00 96.69 98 VAL A C 1
ATOM 714 O O . VAL A 1 98 ? 7.881 -2.773 -18.692 1.00 96.69 98 VAL A O 1
ATOM 717 N N . ASN A 1 99 ? 8.986 -0.840 -18.966 1.00 95.12 99 ASN A N 1
ATOM 718 C CA . ASN A 1 99 ? 8.467 -0.236 -17.734 1.00 95.12 99 ASN A CA 1
ATOM 719 C C . ASN A 1 99 ? 6.936 -0.112 -17.751 1.00 95.12 99 ASN A C 1
ATOM 721 O O . ASN A 1 99 ? 6.287 -0.421 -16.752 1.00 95.12 99 ASN A O 1
ATOM 725 N N . VAL A 1 100 ? 6.342 0.277 -18.883 1.00 96.25 100 VAL A N 1
ATOM 726 C CA . VAL A 1 100 ? 4.881 0.349 -19.050 1.00 96.25 100 VAL A CA 1
ATOM 727 C C . VAL A 1 100 ? 4.240 -1.035 -18.946 1.00 96.25 100 VAL A C 1
ATOM 729 O O . VAL A 1 100 ? 3.216 -1.176 -18.279 1.00 96.25 100 VAL A O 1
ATOM 732 N N . ALA A 1 101 ? 4.837 -2.067 -19.546 1.00 97.31 101 ALA A N 1
ATOM 733 C CA . ALA A 1 101 ? 4.337 -3.437 -19.446 1.00 97.31 101 ALA A CA 1
ATOM 734 C C . ALA A 1 101 ? 4.356 -3.945 -17.993 1.00 97.31 101 ALA A C 1
ATOM 736 O O . ALA A 1 101 ? 3.357 -4.484 -17.510 1.00 97.31 101 ALA A O 1
ATOM 737 N N . VAL A 1 102 ? 5.456 -3.710 -17.268 1.00 95.69 102 VAL A N 1
ATOM 738 C CA . VAL A 1 102 ? 5.581 -4.046 -15.841 1.00 95.69 102 VAL A CA 1
ATOM 739 C C . VAL A 1 102 ? 4.557 -3.271 -15.009 1.00 95.69 102 VAL A C 1
ATOM 741 O O . VAL A 1 102 ? 3.837 -3.872 -14.212 1.00 95.69 102 VAL A O 1
ATOM 744 N N . ALA A 1 103 ? 4.427 -1.960 -15.221 1.00 94.25 103 ALA A N 1
ATOM 745 C CA . ALA A 1 103 ? 3.440 -1.130 -14.531 1.00 94.25 103 ALA A CA 1
ATOM 746 C C . ALA A 1 103 ? 2.002 -1.600 -14.805 1.00 94.25 103 ALA A C 1
ATOM 748 O O . ALA A 1 103 ? 1.190 -1.673 -13.882 1.00 94.25 103 ALA A O 1
ATOM 749 N N . GLY A 1 104 ? 1.695 -1.981 -16.047 1.00 96.19 104 GLY A N 1
ATOM 750 C CA . GLY A 1 104 ? 0.413 -2.562 -16.434 1.00 96.19 104 GLY A CA 1
ATOM 751 C C . GLY A 1 104 ? 0.127 -3.874 -15.702 1.00 96.19 104 GLY A C 1
ATOM 752 O O . GLY A 1 104 ? -0.958 -4.038 -15.143 1.00 96.19 104 GLY A O 1
ATOM 753 N N . LEU A 1 105 ? 1.108 -4.780 -15.627 1.00 96.88 105 LEU A N 1
ATOM 754 C CA . LEU A 1 105 ? 0.977 -6.045 -14.900 1.00 96.88 105 LEU A CA 1
ATOM 755 C C . LEU A 1 105 ? 0.753 -5.819 -13.398 1.00 96.88 105 LEU A C 1
ATOM 757 O O . LEU A 1 105 ? -0.178 -6.386 -12.822 1.00 96.88 105 LEU A O 1
ATOM 761 N N . LEU A 1 106 ? 1.553 -4.954 -12.768 1.00 93.38 106 LEU A N 1
ATOM 762 C CA . LEU A 1 106 ? 1.387 -4.591 -11.357 1.00 93.38 106 LEU A CA 1
ATOM 763 C C . LEU A 1 106 ? 0.025 -3.933 -11.103 1.00 93.38 106 LEU A C 1
ATOM 765 O O . LEU A 1 106 ? -0.643 -4.259 -10.121 1.00 93.38 106 LEU A O 1
ATOM 769 N N . GLY A 1 107 ? -0.423 -3.055 -12.003 1.00 94.50 107 GLY A N 1
ATOM 770 C CA . GLY A 1 107 ? -1.735 -2.416 -11.942 1.00 94.50 107 GLY A CA 1
ATOM 771 C C . GLY A 1 107 ? -2.884 -3.421 -12.035 1.00 94.50 107 GLY A C 1
ATOM 772 O O . GLY A 1 107 ? -3.838 -3.343 -11.257 1.00 94.50 107 GLY A O 1
ATOM 773 N N . LEU A 1 108 ? -2.780 -4.415 -12.924 1.00 96.44 108 LEU A N 1
ATOM 774 C CA . LEU A 1 108 ? -3.753 -5.504 -13.034 1.00 96.44 108 LEU A CA 1
ATOM 775 C C . LEU A 1 108 ? -3.805 -6.338 -11.754 1.00 96.44 108 LEU A C 1
ATOM 777 O O . LEU A 1 108 ? -4.897 -6.573 -11.233 1.00 96.44 108 LEU A O 1
ATOM 781 N N . ILE A 1 109 ? -2.651 -6.737 -11.212 1.00 95.31 109 ILE A N 1
ATOM 782 C CA . ILE A 1 109 ? -2.572 -7.466 -9.939 1.00 95.31 109 ILE A CA 1
ATOM 783 C C . ILE A 1 109 ? -3.226 -6.635 -8.829 1.00 95.31 109 ILE A C 1
ATOM 785 O O . ILE A 1 109 ? -4.138 -7.119 -8.156 1.00 95.31 109 ILE A O 1
ATOM 789 N N . GLY A 1 110 ? -2.856 -5.361 -8.689 1.00 90.62 110 GLY A N 1
ATOM 790 C CA . GLY A 1 110 ? -3.453 -4.450 -7.712 1.00 90.62 110 GLY A CA 1
ATOM 791 C C . GLY A 1 110 ? -4.975 -4.365 -7.846 1.00 90.62 110 GLY A C 1
ATOM 792 O O . GLY A 1 110 ? -5.705 -4.497 -6.860 1.00 90.62 110 GLY A O 1
ATOM 793 N N . LEU A 1 111 ? -5.483 -4.252 -9.075 1.00 93.25 111 LEU A N 1
ATOM 794 C CA . LEU A 1 111 ? -6.917 -4.243 -9.345 1.00 93.25 111 LEU A CA 1
ATOM 795 C C . LEU A 1 111 ? -7.593 -5.564 -8.949 1.00 93.25 111 LEU A C 1
ATOM 797 O O . LEU A 1 111 ? -8.698 -5.538 -8.401 1.00 93.25 111 LEU A O 1
ATOM 801 N N . PHE A 1 112 ? -6.959 -6.712 -9.192 1.00 92.81 112 PHE A N 1
ATOM 802 C CA . PHE A 1 112 ? -7.462 -8.019 -8.760 1.00 92.81 112 PHE A CA 1
ATOM 803 C C . PHE A 1 112 ? -7.572 -8.110 -7.235 1.00 92.81 112 PHE A C 1
ATOM 805 O O . PHE A 1 112 ? -8.611 -8.542 -6.724 1.00 92.81 112 PHE A O 1
ATOM 812 N N . PHE A 1 113 ? -6.560 -7.643 -6.502 1.00 88.38 113 PHE A N 1
ATOM 813 C CA . PHE A 1 113 ? -6.589 -7.590 -5.038 1.00 88.38 113 PHE A CA 1
ATOM 814 C C . PHE A 1 113 ? -7.699 -6.668 -4.524 1.00 88.38 113 PHE A C 1
ATOM 816 O O . PHE A 1 113 ? -8.491 -7.077 -3.671 1.00 88.38 113 PHE A O 1
ATOM 823 N N . VAL A 1 114 ? -7.841 -5.469 -5.096 1.00 87.44 114 VAL A N 1
ATOM 824 C CA . VAL A 1 114 ? -8.915 -4.529 -4.732 1.00 87.44 114 VAL A CA 1
ATOM 825 C C . VAL A 1 114 ? -10.293 -5.122 -5.025 1.00 87.44 114 VAL A C 1
ATOM 827 O O . VAL A 1 114 ? -11.197 -5.036 -4.193 1.00 87.44 114 VAL A O 1
ATOM 830 N N . LYS A 1 115 ? -10.481 -5.768 -6.181 1.00 88.69 115 LYS A N 1
ATOM 831 C CA . LYS A 1 115 ? -11.739 -6.449 -6.526 1.00 88.69 115 LYS A CA 1
ATOM 832 C C . LYS A 1 115 ? -12.059 -7.573 -5.539 1.00 88.69 115 LYS A C 1
ATOM 834 O O . LYS A 1 115 ? -13.214 -7.705 -5.134 1.00 88.69 115 LYS A O 1
ATOM 839 N N . LYS A 1 116 ? -11.062 -8.357 -5.117 1.00 83.75 116 LYS A N 1
ATOM 840 C CA . LYS A 1 116 ? -11.226 -9.424 -4.117 1.00 83.75 116 LYS A CA 1
ATOM 841 C C . LYS A 1 116 ? -11.614 -8.854 -2.749 1.00 83.75 116 LYS A C 1
ATOM 843 O O . LYS A 1 116 ? -12.568 -9.340 -2.146 1.00 83.75 116 LYS A O 1
ATOM 848 N N . ALA A 1 117 ? -10.961 -7.775 -2.319 1.00 81.94 117 ALA A N 1
ATOM 849 C CA . ALA A 1 117 ? -11.291 -7.075 -1.079 1.00 81.94 117 ALA A CA 1
ATOM 850 C C . ALA A 1 117 ? -12.718 -6.495 -1.097 1.00 81.94 117 ALA A C 1
ATOM 852 O O . ALA A 1 117 ? -13.453 -6.653 -0.129 1.00 81.94 117 ALA A O 1
ATOM 853 N N . LYS A 1 118 ? -13.160 -5.905 -2.218 1.00 76.81 118 LYS A N 1
ATOM 854 C CA . LYS A 1 118 ? -14.531 -5.379 -2.379 1.00 76.81 118 LYS A CA 1
ATOM 855 C C . LYS A 1 118 ? -15.609 -6.471 -2.384 1.00 76.81 118 LYS A C 1
ATOM 857 O O . LYS A 1 118 ? -16.714 -6.237 -1.899 1.00 76.81 118 LYS A O 1
ATOM 862 N N . LYS A 1 119 ? -15.314 -7.662 -2.922 1.00 74.50 119 LYS A N 1
ATOM 863 C CA . LYS A 1 119 ? -16.233 -8.818 -2.858 1.00 74.50 119 LYS A CA 1
ATOM 864 C C . LYS A 1 119 ? -16.412 -9.321 -1.423 1.00 74.50 119 LYS A C 1
ATOM 866 O O . LYS A 1 119 ? -17.513 -9.728 -1.055 1.00 74.50 119 LYS A O 1
ATOM 871 N N . GLY A 1 120 ? -15.368 -9.230 -0.601 1.00 66.62 120 GLY A N 1
ATOM 872 C CA . GLY A 1 120 ? -15.448 -9.426 0.843 1.00 66.62 120 GLY A CA 1
ATOM 873 C C . GLY A 1 120 ? -16.175 -8.262 1.517 1.00 66.62 120 GLY A C 1
ATOM 874 O O . GLY A 1 120 ? -15.552 -7.421 2.149 1.00 66.62 120 GLY A O 1
ATOM 875 N N . LYS A 1 121 ? -17.509 -8.205 1.423 1.00 60.66 121 LYS A N 1
ATOM 876 C CA . LYS A 1 121 ? -18.352 -7.151 2.030 1.00 60.66 121 LYS A CA 1
ATOM 877 C C . LYS A 1 121 ? -18.275 -7.070 3.576 1.00 60.66 121 LYS A C 1
ATOM 879 O O . LYS A 1 121 ? -19.082 -6.369 4.171 1.00 60.66 121 LYS A O 1
ATOM 884 N N . GLY A 1 122 ? -17.362 -7.784 4.237 1.00 66.38 122 GLY A N 1
ATOM 885 C CA . GLY A 1 122 ? -17.291 -7.932 5.696 1.00 66.38 122 GLY A CA 1
ATOM 886 C C . GLY A 1 122 ? -17.166 -6.606 6.455 1.00 66.38 122 GLY A C 1
ATOM 887 O O . GLY A 1 122 ? -18.060 -6.296 7.241 1.00 66.38 122 GLY A O 1
ATOM 888 N N . PRO A 1 123 ? -16.139 -5.775 6.190 1.00 67.94 123 PRO A N 1
ATOM 889 C CA . PRO A 1 123 ? -15.950 -4.523 6.920 1.00 67.94 123 PRO A CA 1
ATOM 890 C C . PRO A 1 123 ? -17.087 -3.529 6.667 1.00 67.94 123 PRO A C 1
ATOM 892 O O . PRO A 1 123 ? -17.664 -2.998 7.606 1.00 67.94 123 PRO A O 1
ATOM 895 N N . GLN A 1 124 ? -17.471 -3.329 5.401 1.00 71.19 124 GLN A N 1
ATOM 896 C CA . GLN A 1 124 ? -18.531 -2.386 5.018 1.00 71.19 124 GLN A CA 1
ATOM 897 C C . GLN A 1 124 ? -19.906 -2.769 5.574 1.00 71.19 124 GLN A C 1
ATOM 899 O O . GLN A 1 124 ? -20.636 -1.886 6.017 1.00 71.19 124 GLN A O 1
ATOM 904 N N . LYS A 1 125 ? -20.249 -4.064 5.595 1.00 73.56 125 LYS A N 1
ATOM 905 C CA . LYS A 1 125 ? -21.492 -4.543 6.214 1.00 73.56 125 LYS A CA 1
ATOM 906 C C . LYS A 1 125 ? -21.488 -4.335 7.722 1.00 73.56 125 LYS A C 1
ATOM 908 O O . LYS A 1 125 ? -22.485 -3.862 8.245 1.00 73.56 125 LYS A O 1
ATOM 913 N N . ALA A 1 126 ? -20.375 -4.615 8.401 1.00 75.25 126 ALA A N 1
ATOM 914 C CA . ALA A 1 126 ? -20.272 -4.406 9.843 1.00 75.25 126 ALA A CA 1
ATOM 915 C C . ALA A 1 126 ? -20.479 -2.929 10.224 1.00 75.25 126 ALA A C 1
ATOM 917 O O . ALA A 1 126 ? -21.237 -2.632 11.145 1.00 75.25 126 ALA A O 1
ATOM 918 N N . VAL A 1 127 ? -19.878 -1.991 9.475 1.00 77.31 127 VAL A N 1
ATOM 919 C CA . VAL A 1 127 ? -20.085 -0.554 9.733 1.00 77.31 127 VAL A CA 1
ATOM 920 C C . VAL A 1 127 ? -21.512 -0.117 9.383 1.00 77.31 127 VAL A C 1
ATOM 922 O O . VAL A 1 127 ? -22.086 0.708 10.090 1.00 77.31 127 VAL A O 1
ATOM 925 N N . ALA A 1 128 ? -22.097 -0.657 8.309 1.00 80.00 128 ALA A N 1
ATOM 926 C CA . ALA A 1 128 ? -23.469 -0.348 7.911 1.00 80.00 128 ALA A CA 1
ATOM 927 C C . ALA A 1 128 ? -24.488 -0.827 8.956 1.00 80.00 128 ALA A C 1
ATOM 929 O O . ALA A 1 128 ? -25.298 -0.025 9.408 1.00 80.00 128 ALA A O 1
ATOM 930 N N . SER A 1 129 ? -24.386 -2.078 9.413 1.00 78.94 129 SER A N 1
ATOM 931 C CA . SER A 1 129 ? -25.264 -2.625 10.452 1.00 78.94 129 SER A CA 1
ATOM 932 C C . SER A 1 129 ? -25.121 -1.877 11.779 1.00 78.94 129 SER A C 1
ATOM 934 O O . SER A 1 129 ? -26.122 -1.592 12.423 1.00 78.94 129 SER A O 1
ATOM 936 N N . ALA A 1 130 ? -23.906 -1.471 12.169 1.00 82.50 130 ALA A N 1
ATOM 937 C CA . ALA A 1 130 ? -23.711 -0.658 13.373 1.00 82.50 130 ALA A CA 1
ATOM 938 C C . ALA A 1 130 ? -24.397 0.719 13.273 1.00 82.50 130 ALA A C 1
ATOM 940 O O . ALA A 1 130 ? -25.015 1.181 14.233 1.00 82.50 130 ALA A O 1
ATOM 941 N N . LYS A 1 131 ? -24.316 1.370 12.104 1.00 83.12 131 LYS A N 1
ATOM 942 C CA . LYS A 1 131 ? -25.008 2.642 11.842 1.00 83.12 131 LYS A CA 1
ATOM 943 C C . LYS A 1 131 ? -26.524 2.477 11.830 1.00 83.12 131 LYS A C 1
ATOM 945 O O . LYS A 1 131 ? -27.220 3.347 12.336 1.00 83.12 131 LYS A O 1
ATOM 950 N N . GLU A 1 132 ? -27.022 1.378 11.277 1.00 85.50 132 GLU A N 1
ATOM 951 C CA . GLU A 1 132 ? -28.450 1.066 11.230 1.00 85.50 132 GLU A CA 1
ATOM 952 C C . GLU A 1 132 ? -29.016 0.854 12.641 1.00 85.50 132 GLU A C 1
ATOM 954 O O . GLU A 1 132 ? -30.010 1.479 13.001 1.00 85.50 132 GLU A O 1
ATOM 959 N N . THR A 1 133 ? -28.320 0.101 13.499 1.00 82.25 133 THR A N 1
ATOM 960 C CA . THR A 1 133 ? -28.705 -0.069 14.910 1.00 82.25 133 THR A CA 1
ATOM 961 C C . THR A 1 133 ? -28.720 1.261 15.665 1.00 82.25 133 THR A C 1
ATOM 963 O O . THR A 1 133 ? -29.675 1.553 16.385 1.00 82.25 133 THR A O 1
ATOM 966 N N . ALA A 1 134 ? -27.707 2.112 15.471 1.00 83.88 134 ALA A N 1
ATOM 967 C CA . ALA A 1 134 ? -27.694 3.454 16.055 1.00 83.88 134 ALA A CA 1
ATOM 968 C C . ALA A 1 134 ? -28.862 4.317 15.537 1.00 83.88 134 ALA A C 1
ATOM 970 O O . ALA A 1 134 ? -29.480 5.052 16.308 1.00 83.88 134 ALA A O 1
ATOM 971 N N . ALA A 1 135 ? -29.205 4.184 14.252 1.00 84.62 135 ALA A N 1
ATOM 972 C CA . ALA A 1 135 ? -30.299 4.912 13.622 1.00 84.62 135 ALA A CA 1
ATOM 973 C C . ALA A 1 135 ? -31.690 4.469 14.107 1.00 84.62 135 ALA A C 1
ATOM 975 O O . ALA A 1 135 ? -32.608 5.288 14.179 1.00 84.62 135 ALA A O 1
ATOM 976 N N . VAL A 1 136 ? -31.862 3.199 14.468 1.00 84.12 136 VAL A N 1
ATOM 977 C CA . VAL A 1 136 ? -33.100 2.702 15.087 1.00 84.12 136 VAL A CA 1
ATOM 978 C C . VAL A 1 136 ? -33.216 3.207 16.527 1.00 84.12 136 VAL A C 1
ATOM 980 O O . VAL A 1 136 ? -34.275 3.689 16.924 1.00 84.12 136 VAL A O 1
ATOM 983 N N . LEU A 1 137 ? -32.121 3.181 17.292 1.00 81.00 137 LEU A N 1
ATOM 984 C CA . LEU A 1 137 ? -32.107 3.620 18.691 1.00 81.00 137 LEU A CA 1
ATOM 985 C C . LEU A 1 137 ? -32.365 5.124 18.856 1.00 81.00 137 LEU A C 1
ATOM 987 O O . LEU A 1 137 ? -33.093 5.512 19.763 1.00 81.00 137 LEU A O 1
ATOM 991 N N . GLN A 1 138 ? -31.841 5.973 17.968 1.00 80.69 138 GLN A N 1
ATOM 992 C CA . GLN A 1 138 ? -32.126 7.418 18.001 1.00 80.69 138 GLN A CA 1
ATOM 993 C C . GLN A 1 138 ? -33.587 7.759 17.647 1.00 80.69 138 GLN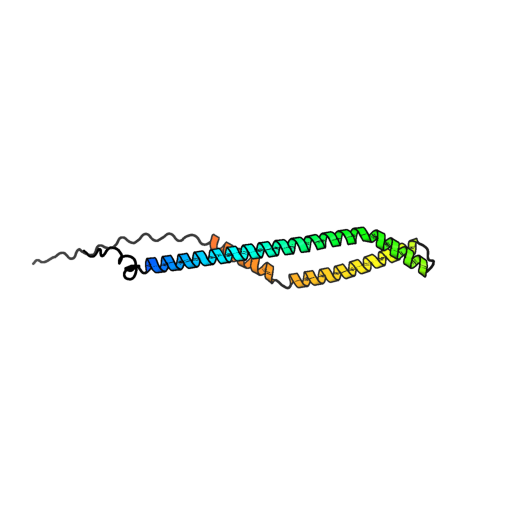 A C 1
ATOM 995 O O . GLN A 1 138 ? -34.089 8.800 18.059 1.00 80.69 138 GLN A O 1
ATOM 1000 N N . ASN A 1 139 ? -34.271 6.899 16.880 1.00 81.50 139 ASN A N 1
ATOM 1001 C CA . ASN A 1 139 ? -35.668 7.096 16.480 1.00 81.50 139 ASN A CA 1
ATOM 1002 C C . ASN A 1 139 ? -36.669 6.537 17.507 1.00 81.50 139 ASN A C 1
ATOM 1004 O O . ASN A 1 139 ? -37.862 6.843 17.438 1.00 81.50 139 ASN A O 1
ATOM 1008 N N . ALA A 1 140 ? -36.209 5.747 18.480 1.00 75.88 140 ALA A N 1
ATOM 1009 C CA . ALA A 1 140 ? -37.042 5.274 19.575 1.00 75.88 140 ALA A CA 1
ATOM 1010 C C . ALA A 1 140 ? -37.315 6.423 20.565 1.00 75.88 140 ALA A C 1
ATOM 1012 O O . ALA A 1 140 ? -36.506 6.735 21.438 1.00 75.88 140 ALA A O 1
ATOM 1013 N N . LYS A 1 141 ? -38.477 7.073 20.434 1.00 74.94 141 LYS A N 1
ATOM 1014 C CA . LYS A 1 141 ? -38.939 8.097 21.385 1.00 74.94 141 LYS A CA 1
ATOM 1015 C C . LYS A 1 141 ? -39.137 7.468 22.782 1.00 74.94 141 LYS A C 1
ATOM 1017 O O . LYS A 1 141 ? -39.814 6.435 22.874 1.00 74.94 141 LYS A O 1
ATOM 1022 N N . PRO A 1 142 ? -38.620 8.074 23.872 1.00 67.06 142 PRO A N 1
ATOM 1023 C CA . PRO A 1 142 ? -38.884 7.612 25.232 1.00 67.06 142 PRO A CA 1
ATOM 1024 C C . PRO A 1 142 ? -40.391 7.583 25.478 1.00 67.06 142 PRO A C 1
ATOM 1026 O O . PRO A 1 142 ? -41.069 8.603 25.341 1.00 67.06 142 PRO A O 1
ATOM 1029 N N . HIS A 1 143 ? -40.931 6.406 25.790 1.00 63.75 143 HIS A N 1
ATOM 1030 C CA . HIS A 1 143 ? -42.348 6.281 26.104 1.00 63.75 143 HIS A CA 1
ATOM 1031 C C . HIS A 1 143 ? -42.629 7.043 27.409 1.00 63.75 143 HIS A C 1
ATOM 1033 O O . HIS A 1 143 ? -41.944 6.796 28.406 1.00 63.75 143 HIS A O 1
ATOM 1039 N N . PRO A 1 144 ? -43.612 7.962 27.436 1.00 69.06 144 PRO A N 1
ATOM 1040 C CA . PRO A 1 144 ? -4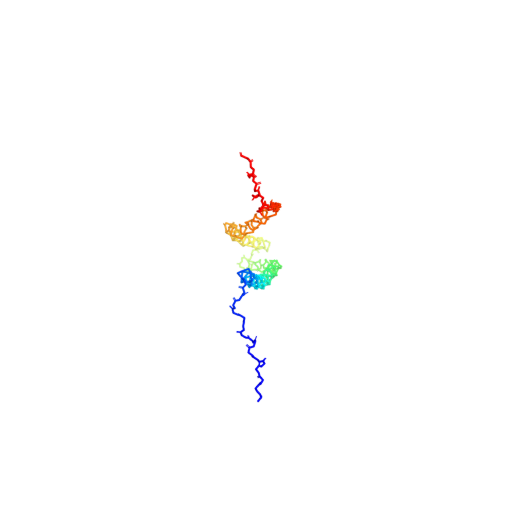4.020 8.620 28.666 1.00 69.06 144 PRO A CA 1
ATOM 1041 C C . PRO A 1 144 ? -44.445 7.555 29.674 1.00 69.06 144 PRO A C 1
ATOM 1043 O O . PRO A 1 144 ? -45.331 6.742 29.397 1.00 69.06 144 PRO A O 1
ATOM 1046 N N . ARG A 1 145 ? -43.806 7.542 30.847 1.00 66.88 145 ARG A N 1
ATOM 1047 C CA . ARG A 1 145 ? -44.237 6.724 31.982 1.00 66.88 145 ARG A CA 1
ATOM 1048 C C . ARG A 1 145 ? -45.701 7.067 32.247 1.00 66.88 145 ARG A C 1
ATOM 1050 O O . ARG A 1 145 ? -46.006 8.209 32.580 1.00 66.88 145 ARG A O 1
ATOM 1057 N N . ARG A 1 146 ? -46.606 6.102 32.065 1.00 62.81 146 ARG A N 1
ATOM 1058 C CA . ARG A 1 146 ? -48.012 6.272 32.449 1.00 62.81 146 ARG A CA 1
ATOM 1059 C C . ARG A 1 146 ? -48.004 6.652 33.938 1.00 62.81 146 ARG A C 1
ATOM 1061 O O . ARG A 1 146 ? -47.423 5.885 34.712 1.00 62.81 146 ARG A O 1
ATOM 1068 N N . PRO A 1 147 ? -48.533 7.822 34.345 1.00 67.69 147 PRO A N 1
ATOM 1069 C CA . PRO A 1 147 ? -48.585 8.168 35.757 1.00 67.69 147 PRO A CA 1
ATOM 1070 C C . PRO A 1 147 ? -49.330 7.049 36.480 1.00 67.69 147 PRO A C 1
ATOM 1072 O O . PRO A 1 147 ? -50.317 6.520 35.954 1.00 67.69 147 PRO A O 1
ATOM 1075 N N . ALA A 1 148 ? -48.791 6.635 37.628 1.00 65.88 148 ALA A N 1
ATOM 1076 C CA . ALA A 1 148 ? -49.420 5.638 38.476 1.00 65.88 148 ALA A CA 1
ATOM 1077 C C . ALA A 1 148 ? -50.886 6.040 38.655 1.00 65.88 148 ALA A C 1
ATOM 1079 O O . ALA A 1 148 ? -51.181 7.171 39.046 1.00 65.88 148 ALA A O 1
ATOM 1080 N N . ARG A 1 149 ? -51.800 5.141 38.275 1.00 60.00 149 ARG A N 1
ATOM 1081 C CA . ARG A 1 149 ? -53.218 5.319 38.574 1.00 60.00 149 ARG A CA 1
ATOM 1082 C C . ARG A 1 149 ? -53.292 5.546 40.091 1.00 60.00 149 ARG A C 1
ATOM 1084 O O . ARG A 1 149 ? -52.712 4.720 40.796 1.00 60.00 149 ARG A O 1
ATOM 1091 N N . PRO A 1 150 ? -53.929 6.625 40.580 1.00 65.56 150 PRO A N 1
ATOM 1092 C CA . PRO A 1 150 ? -54.145 6.800 42.008 1.00 65.56 150 PRO A CA 1
ATOM 1093 C C . PRO A 1 150 ? -54.746 5.507 42.540 1.00 65.56 150 PRO A C 1
ATOM 1095 O O . PRO A 1 150 ? -55.696 4.984 41.945 1.00 65.56 150 PRO A O 1
ATOM 1098 N N . GLU A 1 151 ? -54.125 4.944 43.569 1.00 62.38 151 GLU A N 1
ATOM 1099 C CA . GLU A 1 151 ? -54.648 3.761 44.231 1.00 62.38 151 GLU A CA 1
ATOM 1100 C C . GLU A 1 151 ? -56.105 4.039 44.602 1.00 62.38 151 GLU A C 1
ATOM 1102 O O . GLU A 1 151 ? -56.414 5.051 45.231 1.00 62.38 151 GLU A O 1
ATOM 1107 N N . LEU A 1 152 ? -57.015 3.179 44.141 1.00 66.56 152 LEU A N 1
ATOM 1108 C CA . LEU A 1 152 ? -58.376 3.168 44.659 1.00 66.56 152 LEU A CA 1
ATOM 1109 C C . LEU A 1 152 ? -58.250 2.871 46.159 1.00 66.56 152 LEU A C 1
ATOM 1111 O O . LEU A 1 152 ? -57.736 1.801 46.493 1.00 66.56 152 LEU A O 1
ATOM 1115 N N . PRO A 1 153 ? -58.667 3.782 47.057 1.00 63.03 153 PRO A N 1
ATOM 1116 C CA . PRO A 1 153 ? -58.582 3.530 48.481 1.00 63.03 153 PRO A CA 1
ATOM 1117 C C 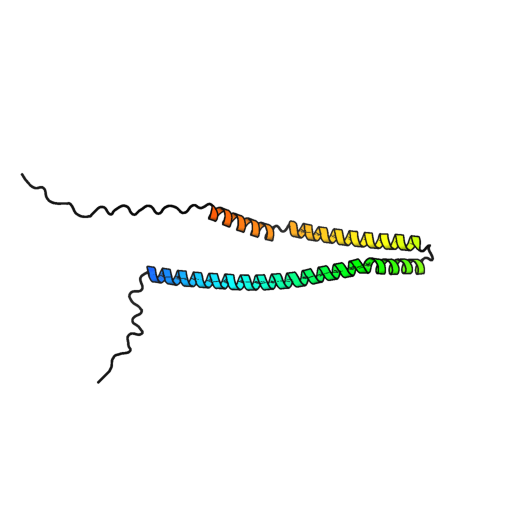. PRO A 1 153 ? -59.427 2.301 48.818 1.00 63.03 153 PRO A C 1
ATOM 1119 O O . PRO A 1 153 ? -60.636 2.252 48.581 1.00 63.03 153 PRO A O 1
ATOM 1122 N N . ALA A 1 154 ? -58.762 1.289 49.365 1.00 63.94 154 ALA A N 1
ATOM 1123 C CA . ALA A 1 154 ? -59.422 0.230 50.097 1.00 63.94 154 ALA A CA 1
ATOM 1124 C C . ALA A 1 154 ? -60.055 0.856 51.348 1.00 63.94 154 ALA A C 1
ATOM 1126 O O . ALA A 1 154 ? -59.340 1.298 52.241 1.00 63.94 154 ALA A O 1
ATOM 1127 N N . GLY A 1 155 ? -61.386 0.901 51.406 1.00 64.44 155 GLY A N 1
ATOM 1128 C CA . GLY A 1 155 ? -62.103 1.218 52.643 1.00 64.44 155 GLY A CA 1
ATOM 1129 C C . GLY A 1 155 ? -63.202 2.256 52.486 1.00 64.44 155 GLY A C 1
ATOM 1130 O O . GLY A 1 155 ? -63.026 3.410 52.846 1.00 64.44 155 GLY A O 1
ATOM 1131 N N . SER A 1 156 ? -64.365 1.827 51.998 1.00 59.22 156 SER A N 1
ATOM 1132 C CA . SER A 1 156 ? -65.662 2.435 52.334 1.00 59.22 156 SER A CA 1
ATOM 1133 C C . SER A 1 156 ? -66.761 1.387 52.128 1.00 59.22 156 SER A C 1
ATOM 1135 O O . SER A 1 156 ? -67.603 1.494 51.241 1.00 59.22 156 SER A O 1
ATOM 1137 N N . ARG A 1 157 ? -66.699 0.302 52.909 1.00 63.06 157 ARG A N 1
ATOM 1138 C CA . ARG A 1 157 ? -67.881 -0.509 53.234 1.00 63.06 157 ARG A CA 1
ATOM 1139 C C . ARG A 1 157 ? -68.286 -0.142 54.659 1.00 63.06 157 ARG A C 1
ATOM 1141 O O . ARG A 1 157 ? -68.027 -0.899 55.584 1.00 63.06 157 ARG A O 1
ATOM 1148 N N . GLU A 1 158 ? -68.853 1.048 54.812 1.0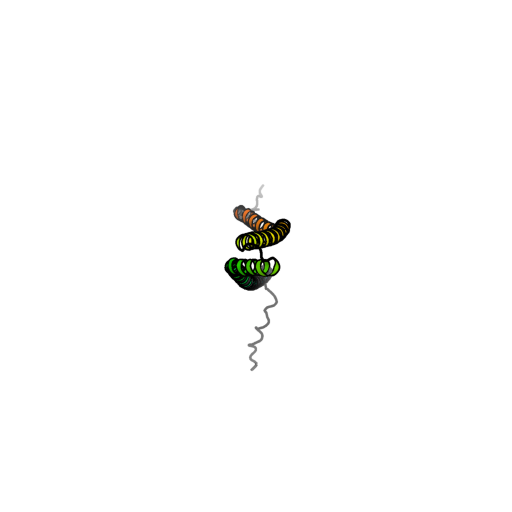0 64.88 158 GLU A N 1
ATOM 1149 C CA . GLU A 1 158 ? -69.648 1.397 55.987 1.00 64.88 158 GLU A CA 1
ATOM 1150 C C . GLU A 1 158 ? -71.120 1.153 55.653 1.00 64.88 158 GLU A C 1
ATOM 1152 O O . GLU A 1 158 ? -71.676 1.713 54.708 1.00 64.88 158 GLU A O 1
ATOM 1157 N N . ASP A 1 159 ? -71.658 0.179 56.375 1.00 61.97 159 ASP A N 1
ATOM 1158 C CA . ASP A 1 159 ? -72.935 0.206 57.077 1.00 61.97 159 ASP A CA 1
ATOM 1159 C C . ASP A 1 159 ? -74.125 0.935 56.423 1.00 61.97 159 ASP A C 1
ATOM 1161 O O . ASP A 1 159 ? -74.218 2.163 56.371 1.00 61.97 159 ASP A O 1
ATOM 1165 N N . ARG A 1 160 ? -75.107 0.136 55.992 1.00 62.09 160 ARG A N 1
ATOM 1166 C CA . ARG A 1 160 ? -76.497 0.583 55.876 1.00 62.09 160 ARG A CA 1
ATOM 1167 C C . ARG A 1 160 ? -77.448 -0.567 56.220 1.00 62.09 160 ARG A C 1
ATOM 1169 O O . ARG A 1 160 ? -77.995 -1.222 55.339 1.00 62.09 160 ARG A O 1
ATOM 1176 N N . VAL A 1 161 ? -77.638 -0.783 57.516 1.00 57.41 161 VAL A N 1
ATOM 1177 C CA . VAL A 1 161 ? -78.947 -1.102 58.125 1.00 57.41 161 VAL A CA 1
ATOM 1178 C C . VAL A 1 161 ? -79.471 0.250 58.656 1.00 57.41 161 VAL A C 1
ATOM 1180 O O . VAL A 1 161 ? -78.636 0.987 59.183 1.00 57.41 161 VAL A O 1
ATOM 1183 N N . PRO A 1 162 ? -80.739 0.694 58.474 1.00 57.62 162 PRO A N 1
ATOM 1184 C CA . PRO A 1 162 ? -82.009 -0.013 58.746 1.00 57.62 162 PRO A CA 1
ATOM 1185 C C . PRO A 1 162 ? -83.049 0.164 57.598 1.00 57.62 162 PRO A C 1
ATOM 1187 O O . PRO A 1 162 ? -82.763 0.866 56.632 1.00 57.62 162 PRO A O 1
ATOM 1190 N N . VAL A 1 163 ? -84.233 -0.458 57.528 1.00 55.38 163 VAL A N 1
ATOM 1191 C CA . VAL A 1 163 ? -85.260 -0.933 58.483 1.00 55.38 163 VAL A CA 1
ATOM 1192 C C . VAL A 1 163 ? -85.917 -2.181 57.887 1.00 55.38 163 VAL A C 1
ATOM 1194 O O . VAL A 1 163 ? -86.094 -2.191 56.647 1.00 55.38 163 VAL A O 1
#

pLDDT: mean 82.9, std 14.68, range [49.91, 97.94]

Secondary structure (DSSP, 8-state):
-------GGG-TTS---HHHHHHHHHHHHHHHHHHHHHHHHHHHHHHHHHHHHHHHHHHHHHHHHHHHHHHHHHHHHHHHHHHH---HHHHHHHHHHHHHHHHHHHHHHHHHHHHHHHH--HHHHHHHHHHHHHHHHHH-PPPP-PPPPPPPPS---------

Foldseek 3Di:
DDDPPPPVPPPPPDDCDPVNVVVVVVVVVVVVVVVVVVVVVVVVVVVCVVVVVVVVVVVVVVVVVVVCLVVQLVVQLVVCCVVPVDDSVVSSVVSVVVVVVVVVVVVVVVVVVVVVVVVPCPVVVVVVVVVVVVVVVVPPDPDPDDPPDPPPDDDDPDDDDDD

Radius of gyration: 38.67 Å; chains: 1; bounding box: 111×21×114 Å